Protein AF-A0A0M8T3N3-F1 (afdb_monomer_lite)

Structure (mmCIF, N/CA/C/O backbone):
data_AF-A0A0M8T3N3-F1
#
_entry.id   AF-A0A0M8T3N3-F1
#
loop_
_atom_site.group_PDB
_atom_site.id
_atom_site.type_symbol
_atom_site.label_atom_id
_atom_site.label_alt_id
_atom_site.label_comp_id
_atom_site.label_asym_id
_atom_site.label_entity_id
_atom_site.label_seq_id
_atom_site.pdbx_PDB_ins_code
_atom_site.Cartn_x
_atom_site.Cartn_y
_atom_site.Cartn_z
_atom_site.occupancy
_atom_site.B_iso_or_equiv
_atom_site.auth_seq_id
_atom_site.auth_comp_id
_atom_site.auth_asym_id
_atom_site.auth_atom_id
_atom_site.pdbx_PDB_model_num
ATOM 1 N N . MET A 1 1 ? -6.511 21.283 27.005 1.00 43.06 1 MET A N 1
ATOM 2 C CA . MET A 1 1 ? -6.644 21.250 25.532 1.00 43.06 1 MET A CA 1
ATOM 3 C C . MET A 1 1 ? -5.563 20.318 24.982 1.00 43.06 1 MET A C 1
ATOM 5 O O . MET A 1 1 ? -4.479 20.798 24.721 1.00 43.06 1 MET A O 1
ATOM 9 N N . GLU A 1 2 ? -5.786 19.001 24.869 1.00 41.66 2 GLU A N 1
ATOM 10 C CA . GLU A 1 2 ? -4.741 18.074 24.351 1.00 41.66 2 GLU A CA 1
ATOM 11 C C . GLU A 1 2 ? -5.244 16.990 23.374 1.00 41.66 2 GLU A C 1
ATOM 13 O O . GLU A 1 2 ? -4.456 16.377 22.663 1.00 41.66 2 GLU A O 1
ATOM 18 N N . ALA A 1 3 ? -6.555 16.783 23.219 1.00 49.41 3 ALA A N 1
ATOM 19 C CA . ALA A 1 3 ? -7.073 15.677 22.400 1.00 49.41 3 ALA A CA 1
ATOM 20 C C . ALA A 1 3 ? -7.066 15.921 20.870 1.00 49.41 3 ALA A C 1
ATOM 22 O O . ALA A 1 3 ? -7.357 15.004 20.099 1.00 49.41 3 ALA A O 1
ATOM 23 N N . ALA A 1 4 ? -6.775 17.143 20.408 1.00 48.84 4 ALA A N 1
ATOM 24 C CA . ALA A 1 4 ? -6.861 17.512 18.990 1.00 48.84 4 ALA A CA 1
ATOM 25 C C . ALA A 1 4 ? -5.596 17.171 18.176 1.00 48.84 4 ALA A C 1
ATOM 27 O O . ALA A 1 4 ? -5.695 17.005 16.961 1.00 48.84 4 ALA A O 1
ATOM 28 N N . VAL A 1 5 ? -4.430 17.031 18.823 1.00 48.72 5 VAL A N 1
ATOM 29 C CA . VAL A 1 5 ? -3.139 16.814 18.138 1.00 48.72 5 VAL A CA 1
ATOM 30 C C . VAL A 1 5 ? -2.875 15.341 17.779 1.00 48.72 5 VAL A C 1
ATOM 32 O O . VAL A 1 5 ? -2.189 15.063 16.797 1.00 48.72 5 VAL A O 1
ATOM 35 N N . GLY A 1 6 ? -3.464 14.388 18.515 1.00 52.81 6 GLY A N 1
ATOM 36 C CA . GLY A 1 6 ? -3.340 12.945 18.240 1.00 52.81 6 GLY A CA 1
ATOM 37 C C . GLY A 1 6 ? -4.192 12.461 17.057 1.00 52.81 6 GLY A C 1
ATOM 38 O O . GLY A 1 6 ? -3.739 11.719 16.195 1.00 52.81 6 GLY A O 1
ATOM 39 N N . LYS A 1 7 ? -5.429 12.957 16.934 1.00 55.78 7 LYS A N 1
ATOM 40 C CA . LYS A 1 7 ? -6.373 12.500 15.892 1.00 55.78 7 LYS A CA 1
ATOM 41 C C . LYS A 1 7 ? -5.985 12.948 14.479 1.00 55.78 7 LYS A C 1
ATOM 43 O O . LYS A 1 7 ? -6.320 12.291 13.496 1.00 55.78 7 LYS A O 1
ATOM 48 N N . SER A 1 8 ? -5.323 14.094 14.359 1.00 60.62 8 SER A N 1
ATOM 49 C CA . SER A 1 8 ? -4.823 14.635 13.091 1.00 60.62 8 SER A CA 1
ATOM 50 C C . SER A 1 8 ? -3.542 13.932 12.634 1.00 60.62 8 SER A C 1
ATOM 52 O O . SER A 1 8 ? -3.364 13.720 11.434 1.00 60.62 8 SER A O 1
ATOM 54 N N . THR A 1 9 ? -2.697 13.491 13.570 1.00 73.06 9 THR A N 1
ATOM 55 C CA . THR A 1 9 ? -1.488 12.711 13.275 1.00 73.06 9 THR A CA 1
ATOM 56 C C . THR A 1 9 ? -1.807 11.286 12.814 1.00 73.06 9 THR A C 1
ATOM 58 O O . THR A 1 9 ? -1.153 10.806 11.888 1.00 73.06 9 THR A O 1
ATOM 61 N N . ASP A 1 10 ? -2.853 10.648 13.346 1.00 72.94 10 ASP A N 1
ATOM 62 C CA . ASP A 1 10 ? -3.297 9.315 12.900 1.00 72.94 10 ASP A CA 1
ATOM 63 C C . ASP A 1 10 ? -3.818 9.323 11.455 1.00 72.94 10 ASP A C 1
ATOM 65 O O . ASP A 1 10 ? -3.422 8.501 10.625 1.00 72.94 10 ASP A O 1
ATOM 69 N N . VAL A 1 11 ? -4.646 10.314 11.111 1.00 71.56 11 VAL A N 1
ATOM 70 C CA . VAL A 1 11 ? -5.148 10.492 9.738 1.00 71.56 11 VAL A CA 1
ATOM 71 C C . VAL A 1 11 ? -4.007 10.835 8.775 1.00 71.56 11 VAL A C 1
ATOM 73 O O . VAL A 1 11 ? -3.963 10.314 7.658 1.00 71.56 11 VA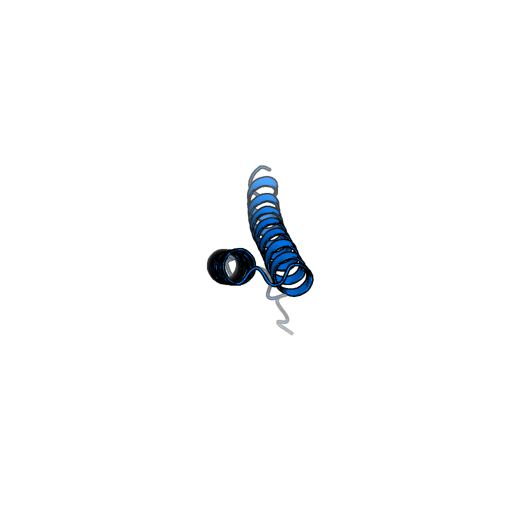L A O 1
ATOM 76 N N . ALA A 1 12 ? -3.065 11.688 9.188 1.00 81.25 12 ALA A N 1
ATOM 77 C CA . ALA A 1 12 ? -1.893 12.017 8.379 1.00 81.25 12 ALA A CA 1
ATOM 78 C C . ALA A 1 12 ? -1.007 10.786 8.129 1.00 81.25 12 ALA A C 1
ATOM 80 O O . ALA A 1 12 ? -0.556 10.567 7.004 1.00 81.25 12 ALA A O 1
ATOM 81 N N . ARG A 1 13 ? -0.814 9.937 9.145 1.00 80.75 13 ARG A N 1
ATOM 82 C CA . ARG A 1 13 ? -0.047 8.691 9.040 1.00 80.75 13 ARG A CA 1
ATOM 83 C C . ARG A 1 13 ? -0.705 7.689 8.090 1.00 80.75 13 ARG A C 1
ATOM 85 O O . ARG A 1 13 ? -0.011 7.137 7.236 1.00 80.75 13 ARG A O 1
ATOM 92 N N . ALA A 1 14 ? -2.023 7.500 8.183 1.00 77.56 14 ALA A N 1
ATOM 93 C CA . ALA A 1 14 ? -2.766 6.626 7.273 1.00 77.56 14 ALA A CA 1
ATOM 94 C C . ALA A 1 14 ? -2.647 7.099 5.811 1.00 77.56 14 ALA A C 1
ATOM 96 O O . ALA A 1 14 ? -2.349 6.310 4.910 1.00 77.56 14 ALA A O 1
ATOM 97 N N . LYS A 1 15 ? -2.771 8.412 5.569 1.00 81.12 15 LYS A N 1
ATOM 98 C CA . LYS A 1 15 ? -2.563 9.001 4.235 1.00 81.12 15 LYS A CA 1
ATOM 99 C C . LYS A 1 15 ? -1.130 8.822 3.731 1.00 81.12 15 LYS A C 1
ATOM 101 O O . LYS A 1 15 ? -0.946 8.463 2.571 1.00 81.12 15 LYS A O 1
ATOM 106 N N . ALA A 1 16 ? -0.124 9.014 4.584 1.00 87.12 16 ALA A N 1
ATOM 107 C CA . ALA A 1 16 ? 1.277 8.815 4.213 1.00 87.12 16 ALA A CA 1
ATOM 108 C C . ALA A 1 16 ? 1.565 7.359 3.807 1.00 87.12 16 ALA A C 1
ATOM 110 O O . ALA A 1 16 ? 2.223 7.116 2.796 1.00 87.12 16 ALA A O 1
ATOM 111 N N . ARG A 1 17 ? 1.012 6.381 4.539 1.00 85.38 17 ARG A N 1
ATOM 112 C CA . ARG A 1 17 ? 1.114 4.954 4.186 1.00 85.38 17 ARG A CA 1
ATOM 113 C C . ARG A 1 17 ? 0.453 4.638 2.848 1.00 85.38 17 ARG A C 1
ATOM 115 O O . ARG A 1 17 ? 1.030 3.920 2.037 1.00 85.38 17 ARG A O 1
ATOM 122 N N . ARG A 1 18 ? -0.709 5.235 2.571 1.00 82.62 18 ARG A N 1
ATOM 123 C CA . ARG A 1 18 ? -1.369 5.105 1.267 1.00 82.62 18 ARG A CA 1
ATOM 124 C C . ARG A 1 18 ? -0.497 5.642 0.129 1.00 82.62 18 ARG A C 1
ATOM 126 O O . ARG A 1 18 ? -0.363 4.968 -0.886 1.00 82.62 18 ARG A O 1
ATOM 133 N N . VAL A 1 19 ? 0.107 6.821 0.297 1.00 89.62 19 VAL A N 1
ATOM 134 C CA . VAL A 1 19 ? 1.014 7.411 -0.706 1.00 89.62 19 VAL A CA 1
ATOM 135 C C . VAL A 1 19 ? 2.227 6.520 -0.949 1.00 89.62 19 VAL A C 1
ATOM 137 O O . VAL A 1 19 ? 2.553 6.247 -2.100 1.00 89.62 19 VAL A O 1
ATOM 140 N N . LYS A 1 20 ? 2.842 5.992 0.113 1.00 88.12 20 LYS A N 1
ATOM 141 C CA . LYS A 1 20 ? 3.961 5.051 -0.002 1.00 88.12 20 LYS A CA 1
ATOM 142 C C . LYS A 1 20 ? 3.600 3.818 -0.841 1.00 88.12 20 LYS A C 1
ATOM 144 O O . LYS A 1 20 ? 4.354 3.449 -1.737 1.00 88.12 20 LYS A O 1
ATOM 149 N N . GLY A 1 21 ? 2.426 3.232 -0.607 1.00 85.44 21 GLY A N 1
ATOM 150 C CA . GLY A 1 21 ? 1.953 2.095 -1.394 1.00 85.44 21 GLY A CA 1
ATOM 151 C C . GLY A 1 21 ? 1.674 2.434 -2.865 1.00 85.44 21 GLY A C 1
ATOM 152 O O . GLY A 1 21 ? 1.893 1.587 -3.727 1.00 85.44 21 GLY A O 1
ATOM 153 N N . MET A 1 22 ? 1.234 3.662 -3.176 1.00 89.31 22 MET A N 1
ATOM 154 C CA . MET A 1 22 ? 1.065 4.120 -4.567 1.00 89.31 22 MET A CA 1
ATOM 155 C C . MET A 1 22 ? 2.410 4.257 -5.286 1.00 89.31 22 MET A C 1
ATOM 157 O O . MET A 1 22 ? 2.517 3.858 -6.444 1.00 89.31 22 MET A O 1
ATOM 161 N N . ILE A 1 23 ? 3.435 4.774 -4.599 1.00 91.38 23 ILE A N 1
ATOM 162 C CA . ILE A 1 23 ? 4.795 4.884 -5.147 1.00 91.38 23 ILE A CA 1
ATOM 163 C C . ILE A 1 23 ? 5.325 3.489 -5.482 1.00 91.38 23 ILE A C 1
ATOM 165 O O . ILE A 1 23 ? 5.684 3.241 -6.623 1.00 91.38 23 ILE A O 1
ATOM 169 N N . LYS A 1 24 ? 5.250 2.542 -4.538 1.00 89.12 24 LYS A N 1
ATOM 170 C CA . LYS A 1 24 ? 5.672 1.152 -4.778 1.00 89.12 24 LYS A CA 1
ATOM 171 C C . LYS A 1 24 ? 4.932 0.485 -5.937 1.00 89.12 24 LYS A C 1
ATOM 173 O O . LYS A 1 24 ? 5.541 -0.225 -6.724 1.00 89.12 24 LYS A O 1
ATOM 178 N N . GLU A 1 25 ? 3.620 0.688 -6.051 1.00 85.62 25 GLU A N 1
ATOM 179 C CA . GLU A 1 25 ? 2.864 0.132 -7.177 1.00 85.62 25 GLU A CA 1
ATOM 180 C C . GLU A 1 25 ? 3.310 0.736 -8.512 1.00 85.62 25 GLU A C 1
ATOM 182 O O . GLU A 1 25 ? 3.492 0.002 -9.481 1.00 85.62 25 GLU A O 1
ATOM 187 N N . SER A 1 26 ? 3.535 2.050 -8.542 1.00 86.81 26 SER A N 1
ATOM 188 C CA . SER A 1 26 ? 3.989 2.771 -9.735 1.00 86.81 26 SER A CA 1
ATOM 189 C C . SER A 1 26 ? 5.395 2.337 -10.148 1.00 86.81 26 SER A C 1
ATOM 191 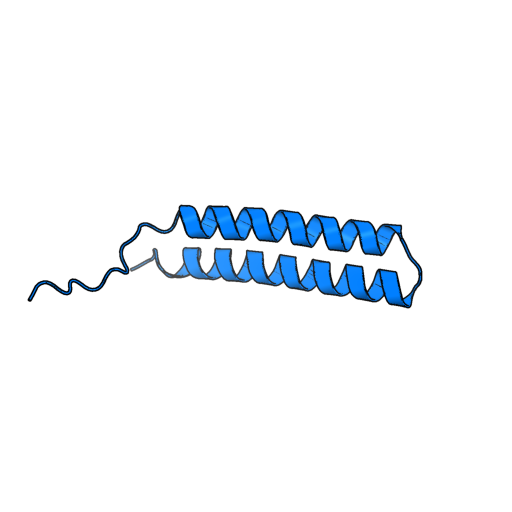O O . SER A 1 26 ? 5.615 2.026 -11.316 1.00 86.81 26 SER A O 1
ATOM 193 N N . ASP A 1 27 ? 6.316 2.232 -9.188 1.00 87.06 27 ASP A N 1
ATOM 194 C CA . ASP A 1 27 ? 7.680 1.750 -9.411 1.00 87.06 27 ASP A CA 1
ATOM 195 C C . ASP A 1 27 ? 7.673 0.287 -9.873 1.00 87.06 27 ASP A C 1
ATOM 197 O O . ASP A 1 27 ? 8.383 -0.064 -10.808 1.00 87.06 27 ASP A O 1
ATOM 201 N N . GLY A 1 28 ? 6.820 -0.563 -9.290 1.00 88.12 28 GLY A N 1
ATOM 202 C CA . GLY A 1 28 ? 6.665 -1.954 -9.721 1.00 88.12 28 GLY A CA 1
ATOM 203 C C . GLY A 1 28 ? 6.137 -2.086 -11.151 1.00 88.12 28 GLY A C 1
ATOM 204 O O . GLY A 1 28 ? 6.555 -2.981 -11.873 1.00 88.12 28 GLY A O 1
ATOM 205 N N . ILE A 1 29 ? 5.261 -1.181 -11.597 1.00 89.38 29 ILE A N 1
ATOM 206 C CA . ILE A 1 29 ? 4.817 -1.125 -13.000 1.00 89.38 29 ILE A CA 1
ATOM 207 C C . ILE A 1 29 ? 5.953 -0.645 -13.911 1.00 89.38 29 ILE A C 1
ATOM 209 O O . ILE A 1 29 ? 6.168 -1.226 -14.969 1.00 89.38 29 ILE A O 1
ATOM 213 N N . ALA A 1 30 ? 6.675 0.406 -13.515 1.00 94.31 30 ALA A N 1
ATOM 214 C CA . ALA A 1 30 ? 7.744 0.990 -14.324 1.00 94.31 30 ALA A CA 1
ATOM 215 C C . ALA A 1 30 ? 8.960 0.060 -14.474 1.00 94.31 30 ALA A C 1
ATOM 217 O O . ALA A 1 30 ? 9.635 0.093 -15.500 1.00 94.31 30 ALA A O 1
ATOM 218 N N . LEU A 1 31 ? 9.233 -0.756 -13.453 1.00 93.19 31 LEU A N 1
ATOM 219 C CA . LEU A 1 31 ? 10.366 -1.681 -13.395 1.00 93.19 31 LEU A CA 1
ATOM 220 C C . LEU A 1 31 ? 9.997 -3.126 -13.773 1.00 93.19 31 LEU A C 1
ATOM 222 O O . LEU A 1 31 ? 10.870 -3.987 -13.734 1.00 93.19 31 LEU A O 1
ATOM 226 N N . ASP A 1 32 ? 8.728 -3.392 -14.105 1.00 94.12 32 ASP A N 1
ATOM 227 C CA . ASP A 1 32 ? 8.170 -4.742 -14.304 1.00 94.12 32 ASP A CA 1
ATOM 228 C C . ASP A 1 32 ? 8.436 -5.694 -13.110 1.00 94.12 32 ASP A C 1
ATOM 230 O O . ASP A 1 32 ? 8.633 -6.901 -13.245 1.00 94.12 32 ASP A O 1
ATOM 234 N N . ASP A 1 33 ? 8.450 -5.129 -11.897 1.00 94.56 33 ASP A N 1
ATOM 235 C CA . ASP A 1 33 ? 8.651 -5.843 -10.636 1.00 94.56 33 ASP A CA 1
ATOM 236 C C . ASP A 1 33 ? 7.293 -6.161 -9.989 1.00 94.56 33 ASP A C 1
ATOM 238 O O . ASP A 1 33 ? 6.712 -5.383 -9.218 1.00 94.56 33 ASP A O 1
ATOM 242 N N . GLU A 1 34 ? 6.779 -7.356 -10.290 1.00 92.75 34 GLU A N 1
ATOM 243 C CA . GLU A 1 34 ? 5.503 -7.846 -9.757 1.00 92.75 34 GLU A CA 1
ATOM 244 C C . GLU A 1 34 ? 5.490 -7.975 -8.226 1.00 92.75 34 GLU A C 1
ATOM 246 O O . GLU A 1 34 ? 4.431 -7.832 -7.598 1.00 92.75 34 GLU A O 1
ATOM 251 N N . ARG A 1 35 ? 6.648 -8.185 -7.587 1.00 93.25 35 ARG A N 1
ATOM 252 C CA . ARG A 1 35 ? 6.729 -8.221 -6.124 1.00 93.25 35 ARG A CA 1
ATOM 253 C C . ARG A 1 35 ? 6.521 -6.821 -5.560 1.00 93.25 35 ARG A C 1
ATOM 255 O O . ARG A 1 35 ? 5.699 -6.658 -4.655 1.00 93.25 35 ARG A O 1
ATOM 262 N N . LEU A 1 36 ? 7.210 -5.818 -6.097 1.00 92.00 36 LEU A N 1
ATOM 263 C CA . LEU A 1 36 ? 7.085 -4.430 -5.651 1.00 92.00 36 LEU A CA 1
ATOM 264 C C . LEU A 1 36 ? 5.659 -3.900 -5.866 1.00 92.00 36 LEU A C 1
ATOM 266 O O . LEU A 1 36 ? 5.072 -3.272 -4.979 1.00 92.00 36 LEU A O 1
ATOM 270 N N . LYS A 1 37 ? 5.045 -4.274 -6.991 1.00 90.75 37 LYS A N 1
ATOM 271 C CA . LYS A 1 37 ? 3.644 -3.987 -7.308 1.00 90.75 37 LYS A CA 1
ATOM 272 C C . LYS A 1 37 ? 2.679 -4.623 -6.301 1.00 90.75 37 LYS A C 1
ATOM 274 O O . LYS A 1 37 ? 1.754 -3.969 -5.810 1.00 90.75 37 LYS A O 1
ATOM 279 N N . ALA A 1 38 ? 2.894 -5.892 -5.949 1.00 93.00 38 ALA A N 1
ATOM 280 C CA . ALA A 1 38 ? 2.086 -6.593 -4.953 1.00 93.00 38 ALA A CA 1
ATOM 281 C C . ALA A 1 38 ? 2.255 -6.008 -3.540 1.00 93.00 38 ALA A C 1
ATOM 283 O O . ALA A 1 38 ? 1.268 -5.887 -2.810 1.00 93.00 38 ALA A O 1
ATOM 284 N N . GLU A 1 39 ? 3.473 -5.612 -3.163 1.00 90.38 39 GLU A N 1
ATOM 285 C C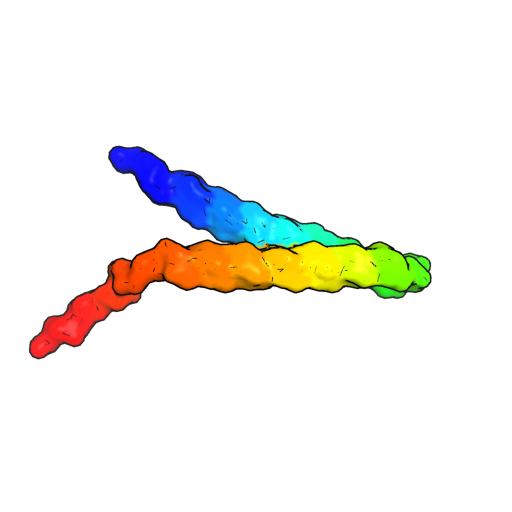A . GLU A 1 39 ? 3.745 -4.911 -1.905 1.00 90.38 39 GLU A CA 1
ATOM 286 C C . GLU A 1 39 ? 3.012 -3.562 -1.847 1.00 90.38 39 GLU A C 1
ATOM 288 O O . GLU A 1 39 ? 2.335 -3.281 -0.857 1.00 90.38 39 GLU A O 1
ATOM 293 N N . GLY A 1 40 ? 3.062 -2.765 -2.921 1.00 88.06 40 GLY A N 1
ATOM 294 C CA . GLY A 1 40 ? 2.346 -1.489 -3.012 1.00 88.06 40 GLY A CA 1
ATOM 295 C C . GLY A 1 40 ? 0.833 -1.637 -2.834 1.00 88.06 40 GLY A C 1
ATOM 296 O O . GLY A 1 40 ? 0.225 -0.922 -2.031 1.00 88.06 40 GLY A O 1
ATOM 297 N N . ARG A 1 41 ? 0.221 -2.632 -3.494 1.00 89.94 41 ARG A N 1
ATOM 298 C CA . ARG A 1 41 ? -1.212 -2.942 -3.328 1.00 89.94 41 ARG A CA 1
ATOM 299 C C . ARG A 1 41 ? -1.567 -3.354 -1.897 1.00 89.94 41 ARG A C 1
ATOM 301 O O . ARG A 1 41 ? -2.616 -2.950 -1.391 1.00 89.94 41 ARG A O 1
ATOM 308 N N . ARG A 1 42 ? -0.711 -4.143 -1.235 1.00 91.44 42 ARG A N 1
ATOM 309 C CA . ARG A 1 42 ? -0.912 -4.557 0.166 1.00 91.44 42 ARG A CA 1
ATOM 310 C C . ARG A 1 42 ? -0.864 -3.361 1.116 1.00 91.44 42 ARG A C 1
ATOM 312 O O . ARG A 1 42 ? -1.795 -3.197 1.901 1.00 91.44 42 ARG A O 1
ATOM 319 N N . GLU A 1 43 ? 0.148 -2.501 0.994 1.00 88.31 43 GLU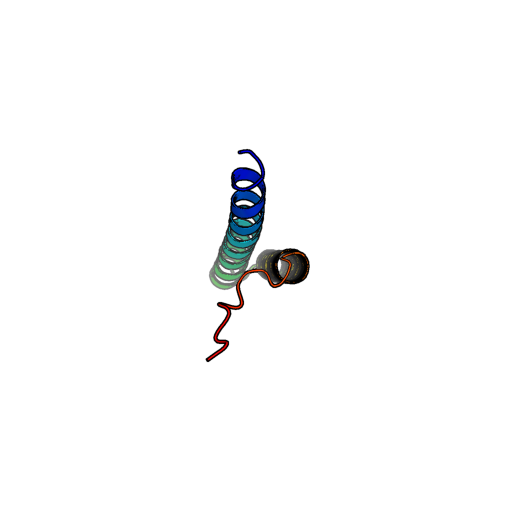 A N 1
ATOM 320 C CA . GLU A 1 43 ? 0.281 -1.293 1.826 1.00 88.31 43 GLU A CA 1
ATOM 321 C C . GLU A 1 43 ? -0.913 -0.340 1.641 1.00 88.31 43 GLU A C 1
ATOM 323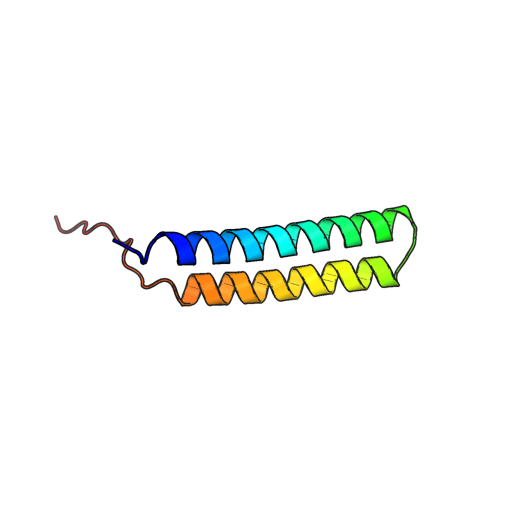 O O . GLU A 1 43 ? -1.440 0.203 2.614 1.00 88.31 43 GLU A O 1
ATOM 328 N N . GLN A 1 44 ? -1.412 -0.180 0.410 1.00 86.25 44 GLN A N 1
ATOM 329 C CA . GLN A 1 44 ? -2.619 0.613 0.155 1.00 86.25 44 GLN A CA 1
ATOM 330 C C . GLN A 1 44 ? -3.879 -0.001 0.781 1.00 86.25 44 GLN A C 1
ATOM 332 O O . GLN A 1 44 ? -4.719 0.730 1.312 1.00 86.25 44 GLN A O 1
ATOM 337 N N . ALA A 1 45 ? -4.040 -1.326 0.717 1.00 90.06 45 ALA A N 1
ATOM 338 C CA . ALA A 1 45 ? -5.189 -2.013 1.304 1.00 90.06 45 ALA A CA 1
ATOM 339 C C . ALA A 1 45 ? -5.204 -1.897 2.836 1.00 90.06 45 ALA A C 1
ATOM 341 O O . ALA A 1 45 ? -6.261 -1.667 3.425 1.00 90.06 45 ALA A O 1
ATOM 342 N N . GLU A 1 46 ? -4.041 -2.008 3.473 1.00 88.62 46 GLU A N 1
ATOM 343 C CA . GLU A 1 46 ? -3.884 -1.821 4.915 1.00 88.6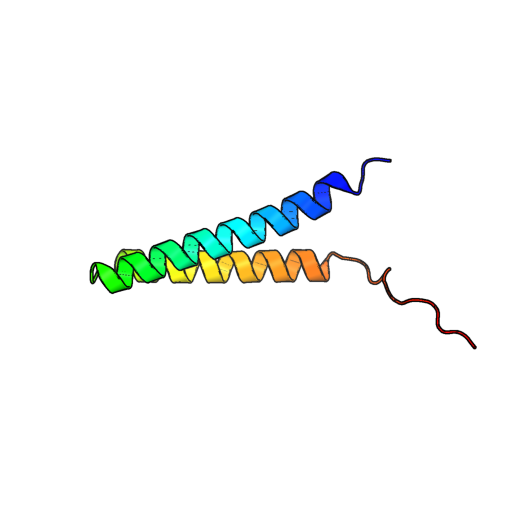2 46 GLU A CA 1
ATOM 344 C C . GLU A 1 46 ? -4.179 -0.374 5.327 1.00 88.62 46 GLU A C 1
ATOM 346 O O . GLU A 1 46 ? -5.011 -0.145 6.204 1.00 88.62 46 GLU A O 1
ATOM 351 N N . ALA A 1 47 ? -3.632 0.610 4.606 1.00 82.56 47 ALA A N 1
ATOM 352 C CA . ALA A 1 47 ? -3.914 2.023 4.856 1.00 82.56 47 ALA A CA 1
ATOM 353 C C . ALA A 1 47 ? -5.413 2.364 4.733 1.00 82.56 47 ALA A C 1
ATOM 355 O O . ALA A 1 47 ? -5.937 3.138 5.532 1.00 82.56 47 ALA A O 1
ATOM 356 N N . ARG A 1 48 ? -6.136 1.755 3.778 1.00 84.75 48 ARG A N 1
ATOM 357 C CA . ARG A 1 48 ? -7.599 1.916 3.659 1.00 84.75 48 ARG A CA 1
ATOM 358 C C . ARG A 1 48 ? -8.348 1.346 4.863 1.00 84.75 48 ARG A C 1
ATOM 360 O O . ARG A 1 48 ? -9.345 1.933 5.281 1.00 84.75 48 ARG A O 1
ATOM 367 N N . ARG A 1 49 ? -7.895 0.217 5.419 1.00 86.62 49 ARG A N 1
ATOM 368 C CA . ARG A 1 49 ? -8.486 -0.362 6.637 1.00 86.62 49 ARG A CA 1
ATOM 369 C C . ARG A 1 49 ? -8.251 0.548 7.839 1.00 86.62 49 ARG A C 1
ATOM 371 O O . ARG A 1 49 ? -9.195 0.817 8.574 1.00 86.62 49 ARG A O 1
ATOM 378 N N . GLU A 1 50 ? -7.038 1.073 7.996 1.00 82.94 50 GLU A N 1
ATOM 379 C CA . GLU A 1 50 ? -6.706 2.029 9.061 1.00 82.94 50 GLU A CA 1
ATOM 380 C C . GLU A 1 50 ? -7.527 3.320 8.947 1.00 82.94 50 GLU A C 1
ATOM 382 O O . GLU A 1 50 ? -8.089 3.780 9.939 1.00 82.94 50 GLU A O 1
ATOM 387 N N . GLU A 1 51 ? -7.677 3.872 7.737 1.00 78.62 51 GLU A N 1
ATOM 388 C CA . GLU A 1 51 ? -8.504 5.060 7.488 1.00 78.62 51 GLU A CA 1
ATOM 389 C C . GLU A 1 51 ? -9.985 4.802 7.812 1.00 78.62 51 GLU A C 1
ATOM 391 O O . GLU A 1 51 ? -10.638 5.640 8.438 1.00 78.62 51 GLU A O 1
ATOM 396 N N . ALA A 1 52 ? -10.515 3.631 7.442 1.00 83.25 52 ALA A N 1
ATOM 397 C CA . ALA A 1 52 ? -11.890 3.245 7.749 1.00 83.25 52 ALA A CA 1
ATOM 398 C C . ALA A 1 52 ? -12.126 3.100 9.261 1.00 83.25 52 ALA A C 1
ATOM 400 O O . ALA A 1 52 ? -13.127 3.605 9.770 1.00 83.25 52 ALA A O 1
ATOM 401 N N . LEU A 1 53 ? -11.192 2.472 9.982 1.00 82.06 53 LEU A N 1
ATOM 402 C CA . LEU A 1 53 ? -11.249 2.340 11.439 1.00 82.06 53 LEU A CA 1
ATOM 403 C C . LEU A 1 53 ? -11.146 3.703 12.130 1.00 82.06 53 LEU A C 1
ATOM 405 O O . LEU A 1 53 ? -11.964 4.010 12.994 1.00 82.06 53 LEU A O 1
ATOM 409 N N . ALA A 1 54 ? -10.211 4.557 11.709 1.00 77.75 54 ALA A N 1
ATOM 410 C CA . ALA A 1 54 ? -10.065 5.908 12.244 1.00 77.75 54 ALA A CA 1
ATOM 411 C C . ALA A 1 54 ? -11.314 6.766 11.986 1.00 77.75 54 ALA A C 1
ATOM 413 O O . ALA A 1 54 ? -11.725 7.547 12.845 1.00 77.75 54 ALA A O 1
ATOM 414 N N . ARG A 1 55 ? -11.953 6.608 10.820 1.00 73.06 55 ARG A N 1
ATOM 415 C CA . ARG A 1 55 ? -13.199 7.304 10.479 1.00 73.06 55 ARG A CA 1
ATOM 416 C C . ARG A 1 55 ? -14.399 6.772 11.260 1.00 73.06 55 ARG A C 1
ATOM 418 O O . ARG A 1 55 ? -15.228 7.577 11.663 1.00 73.06 55 ARG A O 1
ATOM 425 N N . ALA A 1 56 ? -14.488 5.465 11.500 1.00 76.62 56 ALA A N 1
ATOM 426 C CA . ALA A 1 56 ? -15.533 4.864 12.333 1.00 76.62 56 ALA A CA 1
ATOM 427 C C . ALA A 1 56 ? -15.368 5.216 13.822 1.00 76.62 56 ALA A C 1
ATOM 429 O O . ALA A 1 56 ? -16.353 5.395 14.530 1.00 76.62 56 ALA A O 1
ATOM 430 N N . ALA A 1 57 ? -14.124 5.374 14.283 1.00 70.25 57 ALA A N 1
ATOM 431 C CA . ALA A 1 57 ? -13.797 5.807 15.639 1.00 70.25 57 ALA A CA 1
ATOM 432 C C . ALA A 1 57 ? -14.014 7.314 15.873 1.00 70.25 57 ALA A C 1
ATOM 434 O O . ALA A 1 57 ? -13.925 7.774 17.013 1.00 70.25 57 ALA A O 1
ATOM 435 N N . ARG A 1 58 ? -14.298 8.106 14.827 1.00 59.62 58 ARG A N 1
ATOM 436 C CA . ARG A 1 58 ? -14.737 9.495 14.992 1.00 59.62 58 ARG A CA 1
ATOM 437 C C . ARG A 1 58 ? -16.206 9.492 15.437 1.00 59.62 58 ARG A C 1
ATOM 439 O O . ARG A 1 58 ? -17.063 9.161 14.617 1.00 59.62 58 ARG A O 1
ATOM 446 N N . PRO A 1 59 ? -16.528 9.868 16.692 1.00 53.09 59 PRO A N 1
ATOM 447 C CA . PRO A 1 59 ? -17.917 10.074 17.075 1.00 53.09 59 PRO A CA 1
ATOM 448 C C . PRO A 1 59 ? -18.513 11.161 16.179 1.00 53.09 59 PRO A C 1
ATOM 450 O O . PRO A 1 59 ? -17.830 12.110 15.795 1.00 53.09 59 PRO A O 1
ATOM 453 N N . SER A 1 60 ? -19.786 11.003 15.837 1.00 54.78 60 SER A N 1
ATOM 454 C CA . SER A 1 60 ? -20.593 11.875 14.982 1.00 54.78 60 SER A CA 1
ATOM 455 C C . SER A 1 60 ? -20.856 13.266 15.586 1.00 54.78 60 SER A C 1
ATOM 457 O O . SER A 1 60 ? -21.997 13.720 15.607 1.00 54.78 60 SER A O 1
ATOM 459 N N . SER A 1 61 ? -19.832 13.948 16.099 1.00 52.03 61 SER A N 1
ATOM 460 C CA . SER A 1 61 ? -19.943 15.285 16.692 1.00 52.03 61 SER A CA 1
ATOM 461 C C . SER A 1 61 ? -20.049 16.415 15.659 1.00 52.03 61 SER A C 1
ATOM 463 O O . SER A 1 61 ? -20.220 17.559 16.051 1.00 52.03 61 SER A O 1
ATOM 465 N N . ASP A 1 62 ? -20.002 16.107 14.357 1.00 53.00 62 ASP A N 1
ATOM 466 C CA . ASP A 1 62 ? -20.079 17.090 13.263 1.00 53.00 62 ASP A CA 1
ATOM 467 C C . ASP A 1 62 ? -21.451 17.114 12.556 1.00 53.00 62 ASP A C 1
ATOM 469 O O . ASP A 1 62 ? -21.540 17.462 11.379 1.00 53.00 62 ASP A O 1
ATOM 473 N N . ARG A 1 63 ? -22.549 16.733 13.227 1.00 54.31 63 ARG A N 1
ATOM 474 C CA . ARG A 1 63 ? -23.882 17.149 12.756 1.00 54.31 63 ARG A CA 1
ATOM 475 C C . ARG A 1 63 ? -24.142 18.550 13.311 1.00 54.31 63 ARG A C 1
ATOM 477 O O . ARG A 1 63 ? -24.415 18.646 14.507 1.00 54.31 63 ARG A O 1
ATOM 484 N N . PRO A 1 64 ? -24.064 19.634 12.512 1.00 50.88 64 PRO A N 1
ATOM 485 C CA . PRO A 1 64 ? -24.607 20.902 12.963 1.00 50.88 64 PRO A CA 1
ATOM 486 C C . PRO A 1 64 ? -26.092 20.677 13.242 1.00 50.88 64 PRO A C 1
ATOM 488 O O . PRO A 1 64 ? -26.836 20.216 12.376 1.00 50.88 64 PRO A O 1
ATOM 491 N N . SER A 1 65 ? -26.479 20.941 14.486 1.00 52.22 65 SER A N 1
ATOM 492 C CA . SER A 1 65 ? -27.859 21.081 14.931 1.00 52.22 65 SER A CA 1
ATOM 493 C C . SER A 1 65 ? -28.574 22.068 14.006 1.00 52.22 65 SER A C 1
ATOM 495 O O . SER A 1 65 ? -28.519 23.276 14.212 1.00 52.22 65 SER A O 1
ATOM 497 N N . SER A 1 66 ? -29.212 21.553 12.960 1.00 58.22 66 SER A N 1
ATOM 498 C CA . SER A 1 66 ? -30.294 22.235 12.265 1.00 58.22 66 SER A CA 1
ATOM 499 C C . SER A 1 66 ? -31.583 21.780 12.936 1.00 58.22 66 SER A C 1
ATOM 501 O O . SER A 1 66 ? -32.328 21.000 12.349 1.00 58.22 66 SER A O 1
ATOM 503 N N . ASP A 1 67 ? -31.811 22.237 14.165 1.00 57.38 67 ASP A N 1
ATOM 504 C CA . ASP A 1 67 ? -33.169 22.323 14.692 1.00 57.38 67 ASP A CA 1
ATOM 505 C C . ASP A 1 67 ? -33.653 23.748 14.451 1.00 57.38 67 ASP A C 1
ATOM 507 O O . ASP A 1 67 ? -32.970 24.727 14.768 1.00 57.38 67 ASP A O 1
ATOM 511 N N . ARG A 1 68 ? -34.777 23.808 13.750 1.00 55.59 68 ARG A N 1
ATOM 512 C CA . ARG A 1 68 ? -35.435 24.986 13.208 1.00 55.59 68 ARG A CA 1
ATOM 513 C C . ARG A 1 68 ? -36.752 25.164 13.945 1.00 55.59 68 ARG A C 1
ATOM 515 O O . ARG A 1 68 ? -37.359 24.121 14.270 1.00 55.59 68 ARG A O 1
#

Sequence (68 aa):
MEAAVGKSTDVARAKARRVKGMIKESDGIALDDERLKAEGRREQAEARREEALARAARPSSDRPSSDR

Secondary structure (DSSP, 8-state):
--THHHHHHHHHHHHHHHHHHHHHHHHHHHTT-HHHHHHHHHHHHHHHHHHHHHHHTS-STT------

Radius of gyration: 16.92 Å; chains: 1; bounding box: 46×33×40 Å

pLDDT: mean 76.39, std 15.91, range [41.66, 94.56]

Foldseek 3Di:
DPPPPVLVVLLVVLVVLLVVLVVQLVVCVVVVPVVSNVSSVVSNVVSVVSNVVSVVPDPPPPPPPPPD